Protein AF-A0A1G8DH66-F1 (afdb_monomer)

Organism: NCBI:txid702745

Solvent-accessible surface area (backbone atoms only — not comparable to full-atom values): 5210 Å² total; per-residue (Å²): 116,68,72,61,52,44,34,73,78,78,49,41,65,75,58,46,54,53,50,56,56,39,59,76,76,48,89,65,55,71,68,54,51,56,52,46,54,57,48,35,76,74,31,67,68,56,36,56,49,49,53,52,52,53,52,52,50,52,50,53,50,50,50,53,49,54,57,59,71,59,55,72,46,73,65,57,56,48,54,50,51,51,54,51,33,63,74,69,74,105

Structure (mmCIF, N/CA/C/O backbone):
data_AF-A0A1G8DH66-F1
#
_entry.id   AF-A0A1G8DH66-F1
#
loop_
_atom_site.group_PDB
_atom_site.id
_atom_site.type_symbol
_atom_site.label_atom_id
_atom_site.label_alt_id
_atom_site.label_comp_id
_atom_site.label_asym_id
_atom_site.label_entity_id
_atom_site.label_seq_id
_atom_site.pdbx_PDB_ins_code
_atom_site.Cartn_x
_atom_site.Cartn_y
_atom_site.Cartn_z
_atom_site.occupancy
_atom_site.B_iso_or_equiv
_atom_site.auth_seq_id
_atom_site.auth_comp_id
_atom_site.auth_asym_id
_atom_site.auth_atom_id
_atom_site.pdbx_PDB_model_num
ATOM 1 N N . MET A 1 1 ? 9.802 6.372 -24.734 1.00 50.53 1 MET A N 1
ATOM 2 C CA . MET A 1 1 ? 9.904 4.979 -25.242 1.00 50.53 1 MET A CA 1
ATOM 3 C C . MET A 1 1 ? 9.996 3.924 -24.132 1.00 50.53 1 MET A C 1
ATOM 5 O O . MET A 1 1 ? 9.462 2.841 -24.324 1.00 50.53 1 MET A O 1
ATOM 9 N N . ILE A 1 2 ? 10.563 4.243 -22.959 1.00 56.22 2 ILE A N 1
ATOM 10 C CA . ILE A 1 2 ? 10.711 3.323 -21.808 1.00 56.22 2 ILE A CA 1
ATOM 11 C C . ILE A 1 2 ? 9.361 2.750 -21.314 1.00 56.22 2 ILE A C 1
ATOM 13 O O . ILE A 1 2 ? 9.263 1.556 -21.040 1.00 56.22 2 ILE A O 1
ATOM 17 N N . ASN A 1 3 ? 8.285 3.550 -21.323 1.00 56.59 3 ASN A N 1
ATOM 18 C CA . ASN A 1 3 ? 6.942 3.107 -20.908 1.00 56.59 3 ASN A CA 1
ATOM 19 C C . ASN A 1 3 ? 6.397 1.919 -21.725 1.00 56.59 3 ASN A C 1
ATOM 21 O O . ASN A 1 3 ? 5.663 1.099 -21.182 1.00 56.59 3 ASN A O 1
ATOM 25 N N . LYS A 1 4 ? 6.764 1.794 -23.011 1.00 60.31 4 LYS A N 1
ATOM 26 C CA . LYS A 1 4 ? 6.315 0.671 -23.857 1.00 60.31 4 LYS A CA 1
ATOM 27 C C . LYS A 1 4 ? 7.031 -0.635 -23.503 1.00 60.31 4 LYS A C 1
ATOM 29 O O . LYS A 1 4 ? 6.406 -1.689 -23.532 1.00 60.31 4 LYS A O 1
ATOM 34 N N . ILE A 1 5 ? 8.305 -0.560 -23.112 1.00 63.66 5 ILE A N 1
ATOM 35 C CA . ILE A 1 5 ? 9.096 -1.731 -22.713 1.00 63.66 5 ILE A CA 1
ATOM 36 C C . ILE A 1 5 ? 8.584 -2.271 -21.377 1.00 63.66 5 ILE A C 1
ATOM 38 O O . ILE A 1 5 ? 8.356 -3.465 -21.249 1.00 63.66 5 ILE A O 1
ATOM 42 N N . ILE A 1 6 ? 8.309 -1.400 -20.403 1.00 65.69 6 ILE A N 1
ATOM 43 C CA . ILE A 1 6 ? 7.807 -1.812 -19.081 1.00 65.69 6 ILE A CA 1
ATOM 44 C C . ILE A 1 6 ? 6.452 -2.530 -19.192 1.00 65.69 6 ILE A C 1
ATOM 46 O O . ILE A 1 6 ? 6.229 -3.538 -18.516 1.00 65.69 6 ILE A O 1
ATOM 50 N N . HIS A 1 7 ? 5.564 -2.033 -20.063 1.00 66.31 7 HIS A N 1
ATOM 51 C CA . HIS A 1 7 ? 4.255 -2.646 -20.306 1.00 66.31 7 HIS A CA 1
ATOM 52 C C . HIS A 1 7 ? 4.352 -4.050 -20.894 1.00 66.31 7 HIS A C 1
ATOM 54 O O . HIS A 1 7 ? 3.545 -4.905 -20.542 1.00 66.31 7 HIS A O 1
ATOM 60 N N . TRP A 1 8 ? 5.332 -4.272 -21.769 1.00 62.38 8 TRP A N 1
ATOM 61 C CA . TRP A 1 8 ? 5.520 -5.543 -22.457 1.00 62.38 8 TRP A CA 1
ATOM 62 C C . TRP A 1 8 ? 6.318 -6.558 -21.626 1.00 62.38 8 TRP A C 1
ATOM 64 O O . TRP A 1 8 ? 5.963 -7.729 -21.578 1.00 62.38 8 TRP A O 1
ATOM 74 N N . LEU A 1 9 ? 7.367 -6.109 -20.932 1.00 64.50 9 LEU A N 1
ATOM 75 C CA . LEU A 1 9 ? 8.343 -6.977 -20.260 1.00 64.50 9 LEU A CA 1
ATOM 76 C C . LEU A 1 9 ? 7.944 -7.327 -18.816 1.00 64.50 9 LEU A C 1
ATOM 78 O O . LEU A 1 9 ? 8.325 -8.375 -18.305 1.00 64.50 9 LEU A O 1
ATOM 82 N N . ILE A 1 10 ? 7.181 -6.460 -18.141 1.00 68.56 10 ILE A N 1
ATOM 83 C CA . ILE A 1 10 ? 6.778 -6.670 -16.742 1.00 68.56 10 ILE A CA 1
ATOM 84 C C . ILE A 1 10 ? 5.266 -6.768 -16.636 1.00 68.56 10 ILE A C 1
ATOM 86 O O . ILE A 1 10 ? 4.750 -7.787 -16.178 1.00 68.56 10 ILE A O 1
ATOM 90 N N . MET A 1 11 ? 4.564 -5.686 -16.982 1.00 76.81 11 MET A N 1
ATOM 91 C CA . MET A 1 11 ? 3.121 -5.559 -16.792 1.00 76.81 11 MET A CA 1
ATOM 92 C C . MET A 1 11 ? 2.611 -4.209 -17.327 1.00 76.81 11 MET A C 1
ATOM 94 O O . MET A 1 11 ? 3.281 -3.197 -17.088 1.00 76.81 11 MET A O 1
ATOM 98 N N . PRO A 1 12 ? 1.417 -4.134 -17.948 1.00 82.88 12 PRO A N 1
ATOM 99 C CA . PRO A 1 12 ? 0.805 -2.854 -18.309 1.00 82.88 12 PRO A CA 1
ATOM 100 C C . PRO A 1 12 ? 0.482 -2.000 -17.071 1.00 82.88 12 PRO A C 1
ATOM 102 O O . PRO A 1 12 ? 0.037 -2.530 -16.052 1.00 82.88 12 PRO A O 1
ATOM 105 N N . CYS A 1 13 ? 0.635 -0.670 -17.168 1.00 81.12 13 CYS A N 1
ATOM 106 C CA . CYS A 1 13 ? 0.314 0.259 -16.069 1.00 81.12 13 CYS A CA 1
ATOM 107 C C . CYS A 1 13 ? -1.113 0.066 -15.527 1.00 81.12 13 CYS A C 1
ATOM 109 O O . CYS A 1 13 ? -1.307 0.141 -14.322 1.00 81.12 13 CYS A O 1
ATOM 111 N N . CYS A 1 14 ? -2.094 -0.262 -16.375 1.00 80.75 14 CYS A N 1
ATOM 112 C CA . CYS A 1 14 ? -3.479 -0.511 -15.947 1.00 80.75 14 CYS A CA 1
ATOM 113 C C . CYS A 1 14 ? -3.599 -1.681 -14.957 1.00 80.75 14 CYS A C 1
ATOM 115 O O . CYS A 1 14 ? -4.435 -1.673 -14.059 1.00 80.75 14 CYS A O 1
ATOM 117 N N . GLN A 1 15 ? -2.757 -2.705 -15.112 1.00 83.88 15 GLN A N 1
ATOM 118 C CA . GLN A 1 15 ? -2.725 -3.828 -14.182 1.00 83.88 15 GLN A CA 1
ATOM 119 C C . GLN A 1 15 ? -1.907 -3.478 -12.927 1.00 83.88 15 GLN A C 1
ATOM 121 O O . GLN A 1 15 ? -2.204 -3.981 -11.847 1.00 83.88 15 GLN A O 1
ATOM 126 N N . ALA A 1 16 ? -0.922 -2.577 -13.040 1.00 86.00 16 ALA A N 1
ATOM 127 C CA . ALA A 1 16 ? -0.201 -2.033 -11.891 1.00 86.00 16 ALA A CA 1
ATOM 128 C C . ALA A 1 16 ? -1.126 -1.229 -10.969 1.00 86.00 16 ALA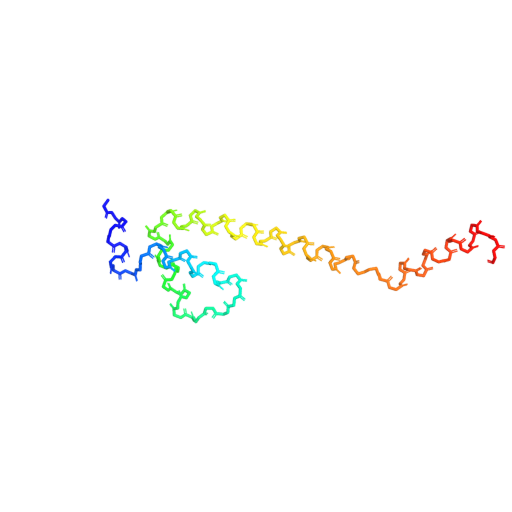 A C 1
ATOM 130 O O . ALA A 1 16 ? -1.140 -1.487 -9.771 1.00 86.00 16 ALA A O 1
ATOM 131 N N . THR A 1 17 ? -1.935 -0.317 -11.516 1.00 85.44 17 THR A N 1
ATOM 132 C CA . THR A 1 17 ? -2.901 0.484 -10.743 1.00 85.44 17 THR A CA 1
ATOM 133 C C . THR A 1 17 ? -3.919 -0.398 -10.032 1.00 85.44 17 THR A C 1
ATOM 135 O O . THR A 1 17 ? -4.154 -0.223 -8.843 1.00 85.44 17 THR A O 1
ATOM 138 N N . LEU A 1 18 ? -4.417 -1.431 -10.713 1.00 86.75 18 LEU A N 1
ATOM 139 C CA . LEU A 1 18 ? -5.326 -2.407 -10.116 1.00 86.75 18 LEU A CA 1
ATOM 140 C C . LEU A 1 18 ? -4.679 -3.178 -8.950 1.00 86.75 18 LEU A C 1
ATOM 142 O O . LEU A 1 18 ? -5.339 -3.467 -7.956 1.00 86.75 18 LEU A O 1
ATOM 146 N N . TYR A 1 19 ? -3.386 -3.506 -9.037 1.00 86.56 19 TYR A N 1
ATOM 147 C CA . TYR A 1 19 ? -2.659 -4.120 -7.922 1.00 86.56 19 TYR A CA 1
ATOM 148 C C . TYR A 1 19 ? -2.381 -3.150 -6.770 1.00 86.56 19 TYR A C 1
ATOM 150 O O . TYR A 1 19 ? -2.406 -3.582 -5.621 1.00 86.56 19 TYR A O 1
ATOM 158 N N . ILE A 1 20 ? -2.156 -1.865 -7.055 1.00 86.75 20 ILE A N 1
ATOM 159 C CA . ILE A 1 20 ? -2.015 -0.817 -6.032 1.00 86.75 20 ILE A CA 1
ATOM 160 C C . ILE A 1 20 ? -3.308 -0.703 -5.221 1.00 86.75 20 ILE A C 1
ATOM 162 O O . ILE A 1 20 ? -3.260 -0.743 -3.996 1.00 86.75 20 ILE A O 1
ATOM 166 N N . GLU A 1 21 ? -4.458 -0.635 -5.892 1.00 83.62 21 GLU A N 1
ATOM 167 C CA . GLU A 1 21 ? -5.763 -0.569 -5.227 1.00 83.62 21 GLU A CA 1
ATOM 168 C C . GLU A 1 21 ? -6.063 -1.854 -4.446 1.00 83.62 21 GLU A C 1
ATOM 170 O O . GLU A 1 21 ? -6.460 -1.798 -3.284 1.00 83.62 21 GLU A O 1
ATOM 175 N N . LYS A 1 22 ? -5.783 -3.030 -5.028 1.00 83.44 22 LYS A N 1
ATOM 176 C CA . LYS A 1 22 ? -5.965 -4.313 -4.331 1.00 83.44 22 LYS A CA 1
ATOM 177 C C . LYS A 1 22 ? -5.120 -4.437 -3.069 1.00 83.44 22 LYS A C 1
ATOM 179 O O . LYS A 1 22 ? -5.600 -5.033 -2.113 1.00 83.44 22 LYS A O 1
ATOM 184 N N . GLN A 1 23 ? -3.911 -3.870 -3.038 1.00 76.69 23 GLN A N 1
ATOM 185 C CA . GLN A 1 23 ? -3.041 -3.911 -1.855 1.00 76.69 23 GLN A CA 1
ATOM 186 C C . GLN A 1 23 ? -3.684 -3.229 -0.652 1.00 76.69 23 GLN A C 1
ATOM 188 O O . GLN A 1 23 ? -3.394 -3.599 0.483 1.00 76.69 23 GLN A O 1
ATOM 193 N N . ASN A 1 24 ? -4.562 -2.267 -0.920 1.00 67.62 24 ASN A N 1
ATOM 194 C CA . ASN A 1 24 ? -5.294 -1.533 0.090 1.00 67.62 24 ASN A CA 1
ATOM 195 C C . ASN A 1 24 ? -6.496 -2.307 0.649 1.00 67.62 24 ASN A C 1
ATOM 197 O O . ASN A 1 24 ? -6.911 -2.066 1.777 1.00 67.62 24 ASN A O 1
ATOM 201 N N . SER A 1 25 ? -7.062 -3.235 -0.131 1.00 66.69 25 SER A N 1
ATOM 202 C CA . SER A 1 25 ? -8.299 -3.945 0.218 1.00 66.69 25 SER A CA 1
ATOM 203 C C . SER A 1 25 ? -8.098 -5.409 0.633 1.00 66.69 25 SER A C 1
AT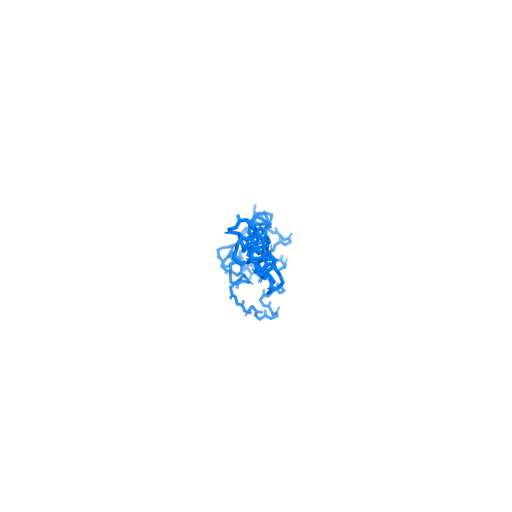OM 205 O O . SER A 1 25 ? -8.906 -5.907 1.410 1.00 66.69 25 SER A O 1
ATOM 207 N N . GLN A 1 26 ? -7.068 -6.122 0.143 1.00 62.66 26 GLN A N 1
ATOM 208 C CA . GLN A 1 26 ? -6.792 -7.522 0.524 1.00 62.66 26 GLN A CA 1
ATOM 209 C C . GLN A 1 26 ? -5.401 -8.037 0.082 1.00 62.66 26 GLN A C 1
ATOM 211 O O . GLN A 1 26 ? -4.677 -7.393 -0.677 1.00 62.66 26 GLN A O 1
ATOM 216 N N . GLU A 1 27 ? -5.007 -9.223 0.571 1.00 61.62 27 GLU A N 1
ATOM 217 C CA . GLU A 1 27 ? -3.660 -9.794 0.413 1.00 61.62 27 GLU A CA 1
ATOM 218 C C . GLU A 1 27 ? -3.253 -10.038 -1.051 1.00 61.62 27 GLU A C 1
ATOM 220 O O . GLU A 1 27 ? -3.648 -11.016 -1.687 1.00 61.62 27 GLU A O 1
ATOM 225 N N . LEU A 1 28 ? -2.363 -9.192 -1.580 1.00 74.19 28 LEU A N 1
ATOM 226 C CA . LEU A 1 28 ? -1.557 -9.591 -2.731 1.00 74.19 28 LEU A CA 1
ATOM 227 C C . LEU A 1 28 ? -0.620 -10.724 -2.331 1.00 74.19 28 LEU A C 1
ATOM 229 O O . LEU A 1 28 ? 0.105 -10.624 -1.334 1.00 74.19 28 LEU A O 1
ATOM 233 N N . SER A 1 29 ? -0.537 -11.730 -3.200 1.00 79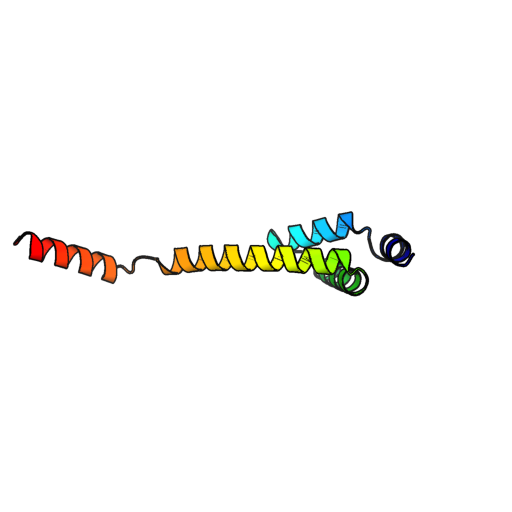.50 29 SER A N 1
ATOM 234 C CA . SER A 1 29 ? 0.510 -12.742 -3.120 1.00 79.50 29 SER A CA 1
ATOM 235 C C . SER A 1 29 ? 1.891 -12.075 -3.158 1.00 79.50 29 SER A C 1
ATOM 237 O O . SER A 1 29 ? 2.110 -11.090 -3.874 1.00 79.50 29 SER A O 1
ATOM 239 N N . TRP A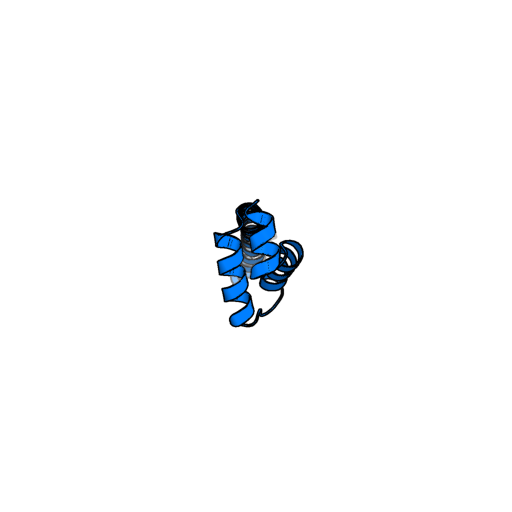 1 30 ? 2.848 -12.631 -2.413 1.00 77.81 30 TRP A N 1
ATOM 240 C CA . TRP A 1 30 ? 4.227 -12.137 -2.325 1.00 77.81 30 TRP A CA 1
ATOM 241 C C . TRP A 1 30 ? 4.863 -11.882 -3.700 1.00 77.81 30 TRP A C 1
ATOM 243 O O . TRP A 1 30 ? 5.521 -10.861 -3.909 1.00 77.81 30 TRP A O 1
ATOM 253 N N . TRP A 1 31 ? 4.593 -12.751 -4.676 1.00 80.50 31 TRP A N 1
ATOM 254 C CA . TRP A 1 31 ? 5.069 -12.600 -6.053 1.00 80.50 31 TRP A CA 1
ATOM 255 C C . TRP A 1 31 ? 4.524 -11.348 -6.747 1.00 80.50 31 TRP A C 1
ATOM 257 O O . TRP A 1 31 ? 5.262 -10.646 -7.443 1.00 80.50 31 TRP A O 1
ATOM 267 N N . GLN A 1 32 ? 3.246 -11.032 -6.534 1.00 81.69 32 GLN A N 1
ATOM 268 C CA . GLN A 1 32 ? 2.601 -9.864 -7.130 1.00 81.69 32 GLN A CA 1
ATOM 269 C C . GLN A 1 32 ? 3.143 -8.569 -6.515 1.00 81.69 32 GLN A C 1
ATOM 271 O O . GLN A 1 32 ? 3.419 -7.625 -7.256 1.00 81.69 32 GLN A O 1
ATOM 276 N N . LYS A 1 33 ? 3.403 -8.553 -5.199 1.00 83.88 33 LYS A N 1
ATOM 277 C CA . LYS A 1 33 ? 4.048 -7.418 -4.512 1.00 83.88 33 LYS A CA 1
ATOM 278 C C . LYS A 1 33 ? 5.435 -7.123 -5.082 1.00 83.88 33 LYS A C 1
ATOM 280 O O . LYS A 1 33 ? 5.733 -5.983 -5.433 1.00 83.88 33 LYS A O 1
ATOM 285 N N . GLN A 1 34 ? 6.269 -8.151 -5.251 1.00 85.19 34 GLN A N 1
ATOM 286 C CA . GLN A 1 34 ? 7.618 -7.971 -5.800 1.00 85.19 34 GLN A CA 1
ATOM 287 C C . GLN A 1 34 ? 7.590 -7.513 -7.263 1.00 85.19 34 GLN A C 1
ATOM 289 O O . GLN A 1 34 ? 8.389 -6.662 -7.661 1.00 85.19 34 GLN A O 1
ATOM 294 N N . ARG A 1 35 ? 6.648 -8.027 -8.065 1.00 85.88 35 ARG A N 1
ATOM 295 C CA . ARG A 1 35 ? 6.464 -7.590 -9.456 1.00 85.88 35 ARG A CA 1
ATOM 296 C C . ARG A 1 35 ? 6.000 -6.135 -9.539 1.00 85.88 35 ARG A C 1
ATOM 298 O O . ARG A 1 35 ? 6.530 -5.380 -10.352 1.00 85.88 35 ARG A O 1
ATOM 305 N N . LEU A 1 36 ? 5.071 -5.730 -8.671 1.00 86.69 36 LEU A N 1
ATOM 306 C CA . LEU A 1 36 ? 4.608 -4.348 -8.565 1.00 86.69 36 LEU A CA 1
ATOM 307 C C . LEU A 1 36 ? 5.747 -3.409 -8.151 1.00 86.69 36 LEU A C 1
ATOM 309 O O . LEU A 1 36 ? 5.944 -2.384 -8.795 1.00 86.69 36 LEU A O 1
ATOM 313 N N . LYS A 1 37 ? 6.565 -3.788 -7.161 1.00 86.12 37 LYS A N 1
ATOM 314 C CA . LYS A 1 37 ? 7.718 -2.987 -6.716 1.00 86.12 37 LYS A CA 1
ATOM 315 C C . LYS A 1 37 ? 8.711 -2.712 -7.850 1.00 86.12 37 LYS A C 1
ATOM 317 O O . LYS A 1 37 ? 9.151 -1.578 -8.019 1.00 86.12 37 LYS A O 1
ATOM 322 N N . LYS A 1 38 ? 9.021 -3.727 -8.668 1.00 84.69 38 LYS A N 1
ATOM 323 C CA . LYS A 1 38 ? 9.870 -3.556 -9.863 1.00 84.69 38 LYS A CA 1
ATOM 324 C C . LYS A 1 38 ? 9.228 -2.621 -10.891 1.00 84.69 38 LYS A C 1
ATOM 326 O O . LYS A 1 38 ? 9.923 -1.793 -11.469 1.00 84.69 38 LYS A O 1
ATOM 331 N N . HIS A 1 39 ? 7.915 -2.733 -11.105 1.00 87.25 39 HIS A N 1
ATOM 332 C CA . HIS A 1 39 ? 7.187 -1.844 -12.012 1.00 87.25 39 HIS A CA 1
ATOM 333 C C . HIS A 1 39 ? 7.222 -0.385 -11.534 1.00 87.25 39 HIS A C 1
ATOM 335 O O . HIS A 1 39 ? 7.513 0.500 -12.333 1.00 87.25 39 HIS A O 1
ATOM 341 N N . LEU A 1 40 ? 6.974 -0.132 -10.245 1.00 85.94 40 LEU A N 1
ATOM 342 C CA . LEU A 1 40 ? 7.008 1.211 -9.656 1.00 85.94 40 LEU A CA 1
ATOM 343 C C . LEU A 1 40 ? 8.388 1.862 -9.797 1.00 85.94 40 LEU A C 1
ATOM 345 O O . LEU A 1 40 ? 8.467 3.028 -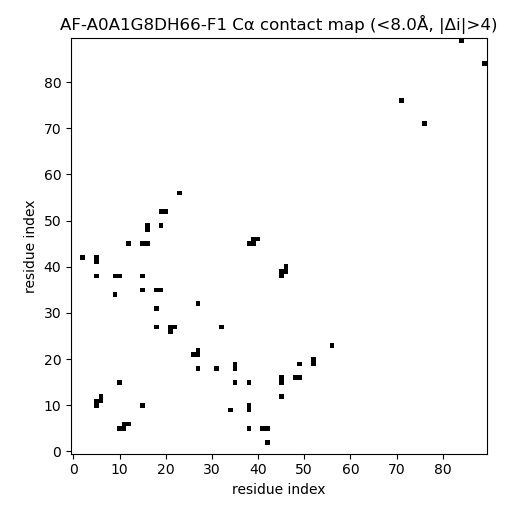10.156 1.00 85.94 40 LEU A O 1
ATOM 349 N N . TRP A 1 41 ? 9.468 1.098 -9.614 1.00 83.44 41 TRP A N 1
ATOM 350 C CA . TRP A 1 41 ? 10.833 1.614 -9.768 1.00 83.44 41 TRP A CA 1
ATOM 351 C C . TRP A 1 41 ? 11.162 2.062 -11.201 1.00 83.44 41 TRP A C 1
ATOM 353 O O . TRP A 1 41 ? 11.954 2.976 -11.413 1.00 83.44 41 TRP A O 1
ATOM 363 N N . LEU A 1 42 ? 10.544 1.429 -12.200 1.00 81.94 42 LEU A N 1
ATOM 364 C CA . LEU A 1 42 ? 10.779 1.732 -13.613 1.00 81.94 42 LEU A CA 1
ATOM 365 C C . LEU A 1 42 ? 9.782 2.759 -14.171 1.00 81.94 42 LEU A C 1
ATOM 367 O O . LEU A 1 42 ? 10.099 3.481 -15.117 1.00 81.94 42 LEU A O 1
ATOM 371 N N . CYS A 1 43 ? 8.574 2.832 -13.608 1.00 84.81 43 CYS A N 1
ATOM 372 C CA . CYS A 1 43 ? 7.490 3.683 -14.083 1.00 84.81 43 CYS A CA 1
ATOM 373 C C . CYS A 1 43 ? 7.172 4.808 -13.090 1.00 84.81 43 CYS A C 1
ATOM 375 O O . CYS A 1 43 ? 6.325 4.657 -12.206 1.00 84.81 43 CYS A O 1
ATOM 377 N N . LYS A 1 44 ? 7.758 5.990 -13.329 1.00 83.81 44 LYS A N 1
ATOM 378 C CA . LYS A 1 44 ? 7.522 7.211 -12.531 1.00 83.81 44 LYS A CA 1
ATOM 379 C C . LYS A 1 44 ? 6.044 7.605 -12.414 1.00 83.81 44 LYS A C 1
ATOM 381 O O . LYS A 1 44 ? 5.620 8.148 -11.402 1.00 83.81 44 LYS A O 1
ATOM 386 N N . CYS A 1 45 ? 5.236 7.341 -13.444 1.00 84.06 45 CYS A N 1
ATOM 387 C CA . CYS A 1 45 ? 3.805 7.655 -13.412 1.00 84.06 45 CYS A CA 1
ATOM 388 C C . CYS A 1 45 ? 3.065 6.793 -12.377 1.00 84.06 45 CYS A C 1
ATOM 390 O O . CYS A 1 45 ? 2.318 7.321 -11.552 1.00 84.06 45 CYS A O 1
ATOM 392 N N . CYS A 1 46 ? 3.325 5.482 -12.379 1.00 86.06 46 CYS A N 1
ATOM 393 C CA . CYS A 1 46 ? 2.743 4.570 -11.399 1.00 86.06 46 CYS A CA 1
ATOM 394 C C . CYS A 1 46 ? 3.302 4.811 -9.996 1.00 86.06 46 CYS A C 1
ATOM 396 O O . CYS A 1 46 ? 2.549 4.721 -9.034 1.00 86.06 46 CYS A O 1
ATOM 398 N N . GLU A 1 47 ? 4.580 5.175 -9.872 1.00 88.81 47 GLU A N 1
ATOM 399 C CA . GLU A 1 47 ? 5.173 5.604 -8.602 1.00 88.81 47 GLU A CA 1
ATOM 400 C C . GLU A 1 47 ? 4.434 6.809 -8.008 1.00 88.81 47 GLU A C 1
ATOM 402 O O . GLU A 1 47 ? 4.009 6.778 -6.852 1.00 88.81 47 GLU A O 1
ATOM 407 N N . ASN A 1 48 ? 4.194 7.846 -8.811 1.00 88.75 48 ASN A N 1
ATOM 408 C CA . ASN A 1 48 ? 3.490 9.033 -8.344 1.00 88.75 48 ASN A CA 1
ATOM 409 C C . ASN A 1 48 ? 2.022 8.738 -7.996 1.00 88.75 48 ASN A C 1
ATOM 411 O O . ASN A 1 48 ? 1.459 9.367 -7.100 1.00 88.75 48 ASN A O 1
ATOM 415 N N . TYR A 1 49 ? 1.378 7.815 -8.712 1.00 88.12 49 TYR A N 1
ATOM 416 C CA . TYR A 1 49 ? 0.027 7.362 -8.380 1.00 88.12 49 TYR A CA 1
ATOM 417 C C . TYR A 1 49 ? 0.014 6.569 -7.063 1.00 88.12 49 TYR A C 1
ATOM 419 O O . TYR A 1 49 ? -0.794 6.860 -6.184 1.00 88.12 49 TYR A O 1
ATOM 427 N N . TYR A 1 50 ? 0.965 5.650 -6.877 1.00 89.44 50 TYR A N 1
ATOM 428 C CA . TYR A 1 50 ? 1.125 4.871 -5.649 1.00 89.44 50 TYR A CA 1
ATOM 429 C C . TYR A 1 50 ? 1.288 5.763 -4.414 1.00 89.44 50 TYR A C 1
ATOM 431 O O . TYR A 1 50 ? 0.610 5.555 -3.409 1.00 89.44 50 TYR A O 1
ATOM 439 N N . GLN A 1 51 ? 2.132 6.796 -4.495 1.00 89.44 51 GLN A N 1
ATOM 440 C CA . GLN A 1 51 ? 2.324 7.746 -3.396 1.00 89.44 51 GLN A CA 1
ATOM 441 C C . GLN A 1 51 ? 1.028 8.481 -3.032 1.00 89.44 51 GLN A C 1
ATOM 443 O O . GLN A 1 51 ? 0.715 8.609 -1.851 1.00 89.44 51 GLN A O 1
ATOM 448 N N . LYS A 1 52 ? 0.245 8.915 -4.032 1.00 89.31 52 LYS A N 1
ATOM 449 C CA . LYS A 1 52 ? -1.048 9.582 -3.807 1.00 89.31 52 LYS A CA 1
ATOM 450 C C . LYS A 1 52 ? -2.039 8.670 -3.085 1.00 89.31 52 LYS A C 1
ATOM 452 O O . LYS A 1 52 ? -2.640 9.094 -2.104 1.00 89.31 52 LYS A O 1
ATOM 457 N N . VAL A 1 53 ? -2.185 7.428 -3.548 1.00 88.50 53 VAL A N 1
ATOM 458 C CA . VAL A 1 53 ? -3.101 6.454 -2.931 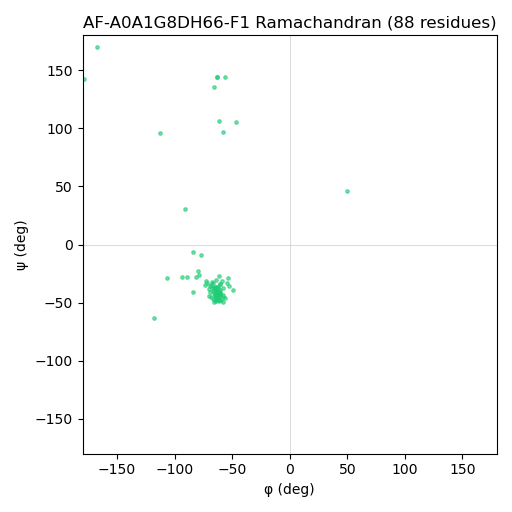1.00 88.50 53 VAL A CA 1
ATOM 459 C C . VAL A 1 53 ? -2.656 6.122 -1.507 1.00 88.50 53 VAL A C 1
ATOM 461 O O . VAL A 1 53 ? -3.470 6.168 -0.594 1.00 88.50 53 VAL A O 1
ATOM 464 N N . THR A 1 54 ? -1.359 5.888 -1.291 1.00 87.50 54 THR A N 1
ATOM 465 C CA . THR A 1 54 ? -0.815 5.575 0.044 1.00 87.50 54 THR A CA 1
ATOM 466 C C . THR A 1 54 ? -0.994 6.741 1.019 1.00 87.50 54 THR A C 1
ATOM 468 O O . THR A 1 54 ? -1.264 6.542 2.200 1.00 87.50 54 THR A O 1
ATOM 471 N N . PHE A 1 55 ? -0.854 7.980 0.541 1.00 89.19 55 PHE A N 1
ATOM 472 C CA . PHE A 1 55 ? -1.106 9.171 1.349 1.00 89.19 55 PHE A CA 1
ATOM 473 C C . PHE A 1 55 ? -2.576 9.275 1.770 1.00 89.19 55 PHE A C 1
ATOM 475 O O . PHE A 1 55 ? -2.855 9.496 2.948 1.00 89.19 55 PHE A O 1
ATOM 482 N N . LEU A 1 56 ? -3.504 9.078 0.828 1.00 88.06 56 LEU A N 1
ATOM 483 C CA . LEU A 1 56 ? -4.938 9.078 1.116 1.00 88.06 56 LEU A CA 1
ATOM 484 C C . LEU A 1 56 ? -5.314 7.969 2.099 1.00 88.06 56 LEU A C 1
ATOM 486 O O . LEU A 1 56 ? -6.017 8.238 3.069 1.00 88.06 56 LEU A O 1
ATOM 490 N N . ASP A 1 57 ? -4.804 6.757 1.893 1.00 86.81 57 ASP A N 1
ATOM 491 C CA . ASP A 1 57 ? -5.083 5.633 2.782 1.00 86.81 57 ASP A CA 1
ATOM 492 C C . ASP A 1 57 ? -4.551 5.872 4.200 1.00 86.81 57 ASP A C 1
ATOM 494 O O . ASP A 1 57 ? -5.268 5.684 5.178 1.00 86.81 57 ASP A O 1
ATOM 498 N N . ASN A 1 58 ? -3.335 6.411 4.331 1.00 85.44 58 ASN A N 1
ATOM 499 C CA . ASN A 1 58 ? -2.783 6.785 5.633 1.00 85.44 58 ASN A CA 1
ATOM 500 C C . ASN A 1 58 ? -3.627 7.852 6.342 1.00 85.44 58 ASN A C 1
ATOM 502 O O . ASN A 1 58 ? -3.792 7.785 7.561 1.00 85.44 58 ASN A O 1
ATOM 506 N N . ILE A 1 59 ? -4.168 8.829 5.607 1.00 88.00 59 ILE A N 1
ATOM 507 C CA . ILE A 1 59 ? -5.076 9.830 6.179 1.00 88.00 59 ILE A CA 1
ATOM 508 C C . ILE A 1 59 ? -6.369 9.167 6.647 1.00 88.00 59 ILE A C 1
ATOM 510 O O . ILE A 1 59 ? -6.772 9.388 7.787 1.00 88.00 59 ILE A O 1
ATOM 514 N N . LEU A 1 60 ? -6.997 8.344 5.807 1.00 85.75 60 LEU A N 1
ATOM 515 C CA . LEU A 1 60 ? -8.239 7.644 6.142 1.00 85.75 60 LEU A CA 1
ATOM 516 C C . LEU A 1 60 ? -8.052 6.717 7.344 1.00 85.75 60 LEU A C 1
ATOM 518 O O . LEU A 1 60 ? -8.867 6.720 8.267 1.00 85.75 60 LEU A O 1
ATOM 522 N N . LYS A 1 61 ? -6.940 5.983 7.386 1.00 84.06 61 LYS A N 1
ATOM 523 C CA . LYS A 1 61 ? -6.569 5.131 8.512 1.00 84.06 61 LYS A CA 1
ATOM 524 C C . LYS A 1 61 ? -6.331 5.946 9.775 1.00 84.06 61 LYS A C 1
ATOM 526 O O . LYS A 1 61 ? -6.833 5.564 10.823 1.00 84.06 61 LYS A O 1
ATOM 531 N N . LYS A 1 62 ? -5.639 7.087 9.689 1.00 81.50 62 LYS A N 1
ATOM 532 C CA . LYS A 1 62 ? -5.427 7.988 10.831 1.00 81.50 62 LYS A CA 1
ATOM 533 C C . LYS A 1 62 ? -6.737 8.602 11.327 1.00 81.50 62 LYS A C 1
ATOM 535 O O . LYS A 1 62 ? -6.923 8.714 12.531 1.00 81.50 62 LYS A O 1
ATOM 540 N N . MET A 1 63 ? -7.650 8.976 10.431 1.00 78.12 63 MET A N 1
ATOM 541 C CA . MET A 1 63 ? -8.987 9.456 10.799 1.00 78.12 63 MET A CA 1
ATOM 542 C C . MET A 1 63 ? -9.789 8.358 11.496 1.00 78.12 63 MET A C 1
ATOM 544 O O . MET A 1 63 ? -10.322 8.594 12.571 1.00 78.12 63 MET A O 1
ATOM 548 N N . THR A 1 64 ? -9.796 7.147 10.938 1.00 76.62 64 THR A N 1
ATOM 549 C CA . THR A 1 64 ? -10.492 5.990 11.519 1.00 76.62 64 THR A CA 1
ATOM 550 C C . THR A 1 64 ? -9.906 5.620 12.883 1.00 76.62 64 THR A C 1
ATOM 552 O O . THR A 1 64 ? -10.652 5.437 13.837 1.00 76.62 64 THR A O 1
ATOM 555 N N . GLN A 1 65 ? -8.574 5.591 13.004 1.00 72.12 65 GLN A N 1
ATOM 556 C CA . GLN A 1 65 ? -7.871 5.328 14.260 1.00 72.12 65 GLN A CA 1
ATOM 557 C C . GLN A 1 65 ? -8.132 6.411 15.310 1.00 72.12 65 GLN A C 1
ATOM 559 O O . GLN A 1 65 ? -8.362 6.076 16.466 1.00 72.12 65 GLN A O 1
ATOM 564 N N . ASN A 1 66 ? -8.153 7.685 14.909 1.00 62.34 66 ASN A N 1
ATOM 565 C CA . ASN A 1 66 ? -8.495 8.795 15.797 1.00 62.34 66 ASN A CA 1
ATOM 566 C C . ASN A 1 66 ? -9.971 8.764 16.232 1.00 62.34 66 ASN A C 1
ATOM 568 O O . ASN A 1 66 ? -10.294 9.176 17.343 1.00 62.34 66 ASN A O 1
ATOM 572 N N . SER A 1 67 ? -10.873 8.269 15.379 1.00 57.03 67 SER A N 1
ATOM 573 C CA . SER A 1 67 ? -12.268 8.016 15.750 1.00 57.03 67 SER A CA 1
ATOM 574 C C . SER A 1 67 ? -12.401 6.847 16.728 1.00 57.03 67 SER A C 1
ATOM 576 O O . SER A 1 67 ? -13.225 6.933 17.629 1.00 57.03 67 SER A O 1
ATOM 578 N N . SER A 1 68 ? -11.575 5.801 16.614 1.00 53.88 68 SER A N 1
ATOM 579 C CA . SER A 1 68 ? -11.539 4.691 17.582 1.00 53.88 68 SER A CA 1
ATOM 580 C C . SER A 1 68 ? -10.749 4.997 18.861 1.00 53.88 68 SER A C 1
ATOM 582 O O . SER A 1 68 ? -11.020 4.400 19.888 1.00 53.88 68 SER A O 1
ATOM 584 N N . SER A 1 69 ? -9.809 5.951 18.866 1.00 51.53 69 SER A N 1
ATOM 585 C CA . SER A 1 69 ? -9.194 6.446 20.112 1.00 51.53 69 SER A CA 1
ATOM 586 C C . SER A 1 69 ? -10.101 7.413 20.883 1.00 51.53 69 SER A C 1
ATOM 588 O O . SER A 1 69 ? -9.784 7.773 22.009 1.00 51.53 69 SER A O 1
ATOM 590 N N . ASN A 1 70 ? -11.217 7.824 20.271 1.00 49.19 70 ASN A N 1
ATOM 591 C CA . ASN A 1 70 ? -12.392 8.370 20.950 1.00 49.19 70 ASN A CA 1
ATOM 592 C C . ASN A 1 70 ? -13.391 7.248 21.298 1.00 49.19 70 ASN A C 1
ATOM 594 O O . ASN A 1 70 ? -14.601 7.481 21.329 1.00 49.19 70 ASN A O 1
ATOM 598 N N . GLU A 1 71 ? -12.922 6.023 21.553 1.00 53.59 71 GLU A N 1
ATOM 599 C CA . GLU A 1 71 ? -13.636 5.142 22.472 1.00 53.59 71 GLU A CA 1
ATOM 600 C C . GLU A 1 71 ? -13.717 5.904 23.793 1.00 53.59 71 GLU A C 1
ATOM 602 O O . GLU A 1 71 ? -12.742 5.988 24.534 1.00 53.59 71 GLU A O 1
ATOM 607 N N . LEU A 1 72 ? -14.857 6.571 24.007 1.00 54.81 72 LEU A N 1
ATOM 608 C CA . LEU A 1 72 ? -15.235 7.172 25.276 1.00 54.81 72 LEU A CA 1
ATOM 609 C C . LEU A 1 72 ? -14.952 6.119 26.337 1.00 54.81 72 LEU A C 1
ATOM 611 O O . LEU A 1 72 ? -15.656 5.112 26.411 1.00 54.81 72 LEU A O 1
ATOM 615 N N . ASN A 1 73 ? -13.880 6.320 27.093 1.00 56.16 73 ASN A N 1
ATOM 616 C CA . ASN A 1 73 ? -13.494 5.371 28.113 1.00 56.16 73 ASN A CA 1
ATOM 617 C C . ASN A 1 73 ? -14.648 5.350 29.126 1.00 56.16 73 ASN A C 1
ATOM 619 O O . ASN A 1 73 ? -15.266 6.391 29.370 1.00 56.16 73 ASN A O 1
ATOM 623 N N . ASP A 1 74 ? -14.980 4.204 29.724 1.00 60.38 74 ASP A N 1
ATOM 624 C CA . ASP A 1 74 ? -16.102 4.133 30.681 1.00 60.38 74 ASP A CA 1
ATOM 625 C C . ASP A 1 74 ? -15.966 5.183 31.805 1.00 60.38 74 ASP A C 1
ATOM 627 O O . ASP A 1 74 ? -16.956 5.716 32.314 1.00 60.38 74 ASP A O 1
ATOM 631 N N . THR A 1 75 ? -14.726 5.551 32.136 1.00 64.06 75 THR A N 1
ATOM 632 C CA . THR A 1 75 ? -14.362 6.665 33.017 1.00 64.06 75 THR A CA 1
ATOM 633 C C . THR A 1 75 ? -14.815 8.037 32.513 1.00 64.06 75 THR A C 1
ATOM 635 O O . THR A 1 75 ? -15.337 8.812 33.310 1.00 64.06 75 THR A O 1
ATOM 638 N N . ASP A 1 76 ? -14.694 8.339 31.220 1.00 65.06 76 ASP A N 1
ATOM 639 C CA . ASP A 1 76 ? -15.133 9.615 30.634 1.00 65.06 76 ASP A CA 1
ATOM 640 C C . ASP A 1 76 ? -16.662 9.758 30.689 1.00 65.06 76 ASP A C 1
ATOM 642 O O . ASP A 1 76 ? -17.198 10.835 30.975 1.00 65.06 76 ASP A O 1
ATOM 646 N N . ILE A 1 77 ? -17.382 8.649 30.480 1.00 70.50 77 ILE A N 1
ATOM 647 C CA . ILE A 1 77 ? -18.847 8.596 30.575 1.00 70.50 77 ILE A CA 1
ATOM 648 C C . ILE A 1 77 ? -19.299 8.753 32.038 1.00 70.50 77 ILE A C 1
ATOM 650 O O . ILE A 1 77 ? -20.258 9.482 32.320 1.00 70.50 77 ILE A O 1
ATOM 654 N N . GLN A 1 78 ? -18.604 8.116 32.988 1.00 70.56 78 GLN A N 1
ATOM 655 C CA . GLN A 1 78 ? -18.881 8.263 34.422 1.00 70.56 78 GLN A CA 1
ATOM 656 C C . GLN A 1 78 ? -18.616 9.683 34.933 1.00 70.56 78 GLN A C 1
ATOM 658 O O . GLN A 1 78 ? -19.455 10.242 35.648 1.00 70.56 78 GLN A O 1
ATOM 663 N N . ASP A 1 79 ? -17.510 10.305 34.531 1.00 76.88 79 ASP A N 1
ATOM 664 C CA . ASP A 1 79 ? -17.179 11.678 34.921 1.00 76.88 79 ASP A CA 1
ATOM 665 C C . ASP A 1 79 ? -18.187 12.688 34.369 1.00 76.88 79 ASP A C 1
ATOM 667 O O . ASP A 1 79 ? -18.579 13.638 35.059 1.00 7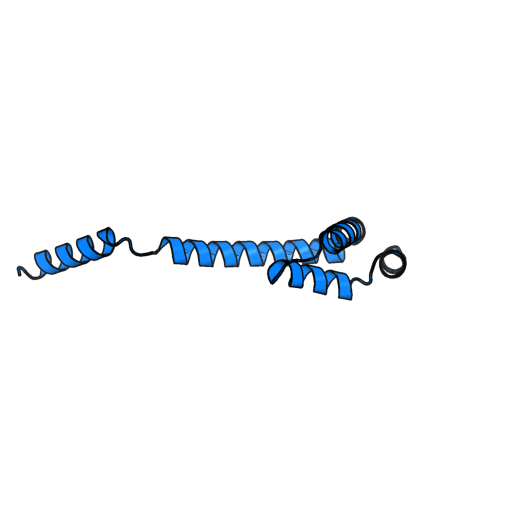6.88 79 ASP A O 1
ATOM 671 N N . PHE A 1 80 ? -18.683 12.457 33.152 1.00 77.44 80 PHE A N 1
ATOM 672 C CA . PHE A 1 80 ? -19.766 13.249 32.585 1.00 77.44 80 PHE A CA 1
ATOM 673 C C . PHE A 1 8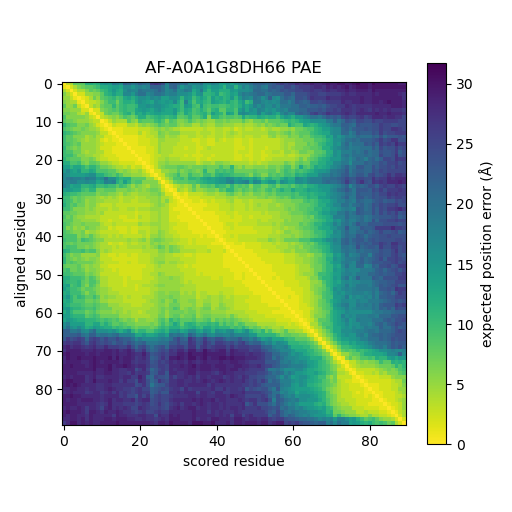0 ? -21.072 13.090 33.379 1.00 77.44 80 PHE A C 1
ATOM 675 O O . PHE A 1 80 ? -21.705 14.088 33.741 1.00 77.44 80 PHE A O 1
ATOM 682 N N . LYS A 1 81 ? -21.445 11.852 33.735 1.00 76.38 81 LYS A N 1
ATOM 683 C CA . LYS A 1 81 ? -22.637 11.558 34.549 1.00 76.38 81 LYS A CA 1
ATOM 684 C C . LYS A 1 81 ? -22.561 12.218 35.929 1.00 76.38 81 LYS A C 1
ATOM 686 O O . LYS A 1 81 ? -23.535 12.833 36.364 1.00 76.38 81 LYS A O 1
ATOM 691 N N . ASN A 1 82 ? -21.402 12.162 36.583 1.00 79.44 82 ASN A N 1
ATOM 692 C CA . ASN A 1 82 ? -21.170 12.795 37.882 1.00 79.44 82 ASN A CA 1
ATOM 693 C C . ASN A 1 82 ? -21.209 14.328 37.797 1.00 79.44 82 ASN A C 1
ATOM 695 O O . ASN A 1 82 ? -21.807 14.975 38.659 1.00 79.44 82 ASN A O 1
ATOM 699 N N . LYS A 1 83 ? -20.651 14.933 36.739 1.00 81.81 83 LYS A N 1
ATOM 700 C CA . LYS A 1 83 ? -20.738 16.389 36.513 1.00 81.81 83 LYS A CA 1
ATOM 701 C C . LYS A 1 83 ? -22.170 16.866 36.291 1.00 81.81 83 LYS A C 1
ATOM 703 O O . LYS A 1 83 ? -22.542 17.911 36.827 1.00 81.81 83 LYS A O 1
ATOM 708 N N . ILE A 1 84 ? -22.973 16.117 35.533 1.00 82.38 84 ILE A N 1
ATOM 709 C CA . ILE A 1 84 ? -24.397 16.424 35.341 1.00 82.38 84 ILE A CA 1
ATOM 710 C C . ILE A 1 84 ? -25.149 16.293 36.664 1.00 82.38 84 ILE A C 1
ATOM 712 O O . ILE A 1 84 ? -25.867 17.215 37.043 1.00 82.38 84 ILE A O 1
ATOM 716 N N . LYS A 1 85 ? -24.942 15.194 37.397 1.00 79.75 85 LYS A N 1
ATOM 717 C CA . LYS A 1 85 ? -25.590 14.946 38.688 1.00 79.75 85 LYS A CA 1
ATOM 718 C C . LYS A 1 85 ? -25.292 16.062 39.703 1.00 79.75 85 LYS A C 1
ATOM 720 O O . LYS A 1 85 ? -26.214 16.642 40.273 1.00 79.75 85 LYS A O 1
ATOM 725 N N . ASN A 1 86 ? -24.029 16.479 39.802 1.00 79.25 86 ASN A N 1
ATOM 726 C CA . ASN A 1 86 ? -23.613 17.596 40.653 1.00 79.25 86 ASN A CA 1
ATOM 727 C C . ASN A 1 86 ? -24.202 18.950 40.221 1.00 79.25 86 ASN A C 1
ATOM 729 O O . ASN A 1 86 ? -24.540 19.768 41.076 1.00 79.25 86 ASN A O 1
ATOM 733 N N . LYS A 1 87 ? -24.352 19.209 38.913 1.00 76.81 87 LYS A N 1
ATOM 734 C CA . LYS A 1 87 ? -24.993 20.442 38.417 1.00 76.81 87 LYS A CA 1
ATOM 735 C C . LYS A 1 87 ? -26.506 20.457 38.627 1.00 76.81 87 LYS A C 1
ATOM 737 O O . LYS A 1 87 ? -27.062 21.533 38.830 1.00 76.81 87 LYS A O 1
ATOM 742 N N . LEU A 1 88 ? -27.153 19.294 38.594 1.00 80.56 88 LEU A N 1
ATOM 743 C CA . LEU A 1 88 ? -28.588 19.145 38.840 1.00 80.56 88 LEU A CA 1
ATOM 744 C C . LEU A 1 88 ? -28.939 19.038 40.336 1.00 80.56 88 LEU A C 1
ATOM 746 O O . LEU A 1 88 ? -30.120 19.079 40.663 1.00 80.56 88 LEU A O 1
ATOM 750 N N . LYS A 1 89 ? -27.942 18.955 41.236 1.00 61.47 89 LYS A N 1
ATOM 751 C CA . LYS A 1 89 ? -28.108 18.749 42.691 1.00 61.47 89 LYS A CA 1
ATOM 752 C C . LYS A 1 89 ? -29.048 17.573 43.028 1.00 61.47 89 LYS A C 1
ATOM 754 O O . LYS A 1 89 ? -29.929 17.711 43.874 1.00 61.47 89 LYS A O 1
ATOM 759 N N . ILE A 1 90 ? -28.855 16.433 42.362 1.00 55.81 90 ILE A N 1
ATOM 760 C CA . ILE A 1 90 ? -29.520 15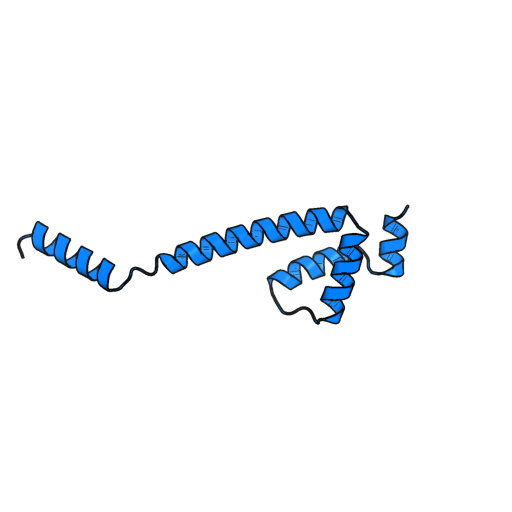.144 42.657 1.00 55.81 90 ILE A CA 1
ATOM 761 C C . ILE A 1 90 ? -28.480 14.171 43.212 1.00 55.81 90 ILE A C 1
ATOM 763 O O . ILE A 1 90 ? -27.308 14.288 42.801 1.00 55.81 90 ILE A O 1
#

pLDDT: mean 76.0, std 11.62, range [49.19, 89.44]

Secondary structure (DSSP, 8-state):
-HHHHHHHHT--HHHHHHHHHHHHHS---HHHHHHHHHHHHH-HHHHHHHHHHHHHHHHHHHHHHHHHTT---HHHHHHHHHHHHHHHT-

Foldseek 3Di:
DLLVCLCVVQRHLVVLVVVLVCVLVDDDDPVSVVSSVVSLVSDVVSVVVSVVVVVVSVVVVVVVVVVVVPPCDVVNVVVVVVVVCVVVVD

Sequence (90 aa):
MINKIIHWLIMPCCQATLYIEKQNSQELSWWQKQRLKKHLWLCKCCENYYQKVTFLDNILKKMTQNSSSNELNDTDIQDFKNKIKNKLKI

Mean predicted aligned error: 12.91 Å

Radius of gyration: 23.47 Å; Cα contacts (8 Å, |Δi|>4): 37; chains: 1; bounding box: 40×33×68 Å